Protein AF-A0A5S9MD31-F1 (afdb_monomer)

Structure (mmCIF, N/CA/C/O backbone):
data_AF-A0A5S9MD31-F1
#
_entry.id   AF-A0A5S9MD31-F1
#
loop_
_atom_site.group_PDB
_atom_site.id
_atom_site.type_symbol
_atom_site.label_atom_id
_atom_site.label_alt_id
_atom_site.label_comp_id
_atom_site.label_asym_id
_atom_site.label_entity_id
_atom_site.label_seq_id
_atom_site.pdbx_PDB_ins_code
_atom_site.Cartn_x
_atom_site.Cartn_y
_atom_site.Cartn_z
_atom_site.occupancy
_atom_site.B_iso_or_equiv
_atom_site.auth_seq_id
_atom_site.auth_comp_id
_atom_site.auth_asym_id
_atom_site.auth_atom_id
_atom_site.pdbx_PDB_model_num
ATOM 1 N N . MET A 1 1 ? -32.834 -3.633 46.166 1.00 60.94 1 MET A N 1
ATOM 2 C CA . MET A 1 1 ? -33.573 -3.579 44.878 1.00 60.94 1 MET A CA 1
ATOM 3 C C . MET A 1 1 ? -33.215 -2.381 43.977 1.00 60.94 1 MET A C 1
ATOM 5 O O . MET A 1 1 ? -32.426 -2.585 43.066 1.00 60.94 1 MET A O 1
ATOM 9 N N . LYS A 1 2 ? -33.692 -1.130 44.177 1.00 66.94 2 LYS A N 1
ATOM 10 C CA . LYS A 1 2 ? -33.381 -0.000 43.244 1.00 66.94 2 LYS A CA 1
ATOM 11 C C . LYS A 1 2 ? -31.889 0.398 43.174 1.00 66.94 2 LYS A C 1
ATOM 13 O O . LYS A 1 2 ? -31.410 0.768 42.106 1.00 66.94 2 LYS A O 1
ATOM 18 N N . LYS A 1 3 ? -31.150 0.328 44.291 1.00 71.19 3 LYS A N 1
ATOM 19 C CA . LYS A 1 3 ? -29.704 0.640 44.341 1.00 71.19 3 LYS A CA 1
ATOM 20 C C . LYS A 1 3 ? -28.841 -0.433 43.668 1.00 71.19 3 LYS A C 1
ATOM 22 O O . LYS A 1 3 ? -27.978 -0.078 42.879 1.00 71.19 3 LYS A O 1
ATOM 27 N N . GLU A 1 4 ? -29.104 -1.715 43.921 1.00 76.00 4 GLU A N 1
ATOM 28 C CA . GLU A 1 4 ? -28.372 -2.829 43.286 1.00 76.00 4 GLU A CA 1
ATOM 29 C C . GLU A 1 4 ? -28.556 -2.847 41.774 1.00 76.00 4 GLU A C 1
ATOM 31 O O . GLU A 1 4 ? -27.586 -3.006 41.046 1.00 76.00 4 GLU A O 1
ATOM 36 N N . ASN A 1 5 ? -29.774 -2.591 41.288 1.00 84.12 5 ASN A N 1
ATOM 37 C CA . ASN A 1 5 ? -30.032 -2.522 39.852 1.00 84.12 5 ASN A CA 1
ATOM 38 C C . ASN A 1 5 ? -29.265 -1.358 39.188 1.00 84.12 5 ASN A C 1
ATOM 40 O O . ASN A 1 5 ? -28.713 -1.512 38.102 1.00 84.12 5 ASN A O 1
ATOM 44 N N . LYS A 1 6 ? -29.139 -0.215 39.883 1.00 85.31 6 LYS A N 1
ATOM 45 C CA . LYS A 1 6 ? -28.310 0.913 39.431 1.00 85.31 6 LYS A CA 1
ATOM 46 C C . LYS A 1 6 ? -26.819 0.556 39.405 1.00 85.31 6 LYS A C 1
ATOM 48 O O . LYS A 1 6 ? -26.144 0.928 38.453 1.00 85.31 6 LYS A O 1
ATOM 53 N N . ILE A 1 7 ? -26.319 -0.156 40.417 1.00 88.56 7 ILE A N 1
ATOM 54 C CA . ILE A 1 7 ? -24.914 -0.593 40.491 1.00 88.56 7 ILE A CA 1
ATOM 55 C C . ILE A 1 7 ? -24.600 -1.588 39.367 1.00 88.56 7 ILE A C 1
ATOM 57 O O . ILE A 1 7 ? -23.628 -1.387 38.646 1.00 88.56 7 ILE A O 1
ATOM 61 N N . LEU A 1 8 ? -25.459 -2.591 39.157 1.00 90.06 8 LEU A N 1
ATOM 62 C CA . LEU A 1 8 ? -25.318 -3.574 38.077 1.00 90.06 8 LEU A CA 1
ATOM 63 C C . LEU A 1 8 ? -25.321 -2.914 36.695 1.00 90.06 8 LEU A C 1
ATOM 65 O O . LEU A 1 8 ? -24.505 -3.262 35.847 1.00 90.06 8 LEU A O 1
ATOM 69 N N . ARG A 1 9 ? -26.195 -1.923 36.473 1.00 91.44 9 ARG A N 1
ATOM 70 C CA . ARG A 1 9 ? -26.230 -1.187 35.203 1.00 91.44 9 ARG A CA 1
ATOM 71 C C . ARG A 1 9 ? -24.956 -0.378 34.973 1.00 91.44 9 ARG A C 1
ATOM 73 O O . ARG A 1 9 ? -24.376 -0.471 33.903 1.00 91.44 9 ARG A O 1
ATOM 80 N N . VAL A 1 10 ? -24.488 0.359 35.982 1.00 92.69 10 VAL A N 1
ATOM 81 C CA . VAL A 1 10 ? -23.233 1.129 35.888 1.00 92.69 10 VAL A CA 1
ATOM 82 C C . VAL A 1 10 ? -22.038 0.207 35.633 1.00 92.69 10 VAL A C 1
ATOM 84 O O . VAL A 1 10 ? -21.156 0.551 34.851 1.00 92.69 10 VAL A O 1
ATOM 87 N N . GLN A 1 11 ? -22.017 -0.976 36.249 1.00 94.00 11 GLN A N 1
ATOM 88 C CA . GLN A 1 11 ? -20.982 -1.976 36.001 1.00 94.00 11 GLN A CA 1
ATOM 89 C C . GLN A 1 11 ? -21.030 -2.497 34.557 1.00 94.00 11 GLN A C 1
ATOM 91 O O . GLN A 1 11 ? -19.991 -2.546 33.900 1.00 94.00 11 GLN A O 1
ATOM 96 N N . ALA A 1 12 ? -22.219 -2.814 34.040 1.00 94.19 12 ALA A N 1
ATOM 97 C CA . ALA A 1 12 ? -22.396 -3.241 32.653 1.00 94.19 12 ALA A CA 1
ATOM 98 C C . ALA A 1 12 ? -21.997 -2.142 31.648 1.00 94.19 12 ALA A C 1
ATOM 100 O O . ALA A 1 12 ? -21.301 -2.420 30.671 1.00 94.19 12 ALA A O 1
ATOM 101 N N . ASP A 1 13 ? -22.371 -0.886 31.909 1.00 94.88 13 ASP A N 1
ATOM 102 C CA . ASP A 1 13 ? -21.975 0.268 31.093 1.00 94.88 13 ASP A CA 1
ATOM 103 C C . ASP A 1 13 ? -20.446 0.433 31.083 1.00 94.88 13 ASP A C 1
ATOM 105 O O . ASP A 1 13 ? -19.843 0.647 30.029 1.00 94.88 13 ASP A O 1
ATOM 109 N N . PHE A 1 14 ? -19.798 0.256 32.238 1.00 95.56 14 PHE A N 1
ATOM 110 C CA . PHE A 1 14 ? -18.343 0.315 32.356 1.00 95.56 14 PHE A CA 1
ATOM 111 C C . PHE A 1 14 ? -17.638 -0.838 31.626 1.00 95.56 14 PHE A C 1
ATOM 113 O O . PHE A 1 14 ? -16.602 -0.635 30.992 1.00 95.56 14 PHE A O 1
ATOM 120 N N . GLU A 1 15 ? -18.185 -2.053 31.673 1.00 96.25 15 GLU A N 1
ATOM 121 C CA . GLU A 1 15 ? -17.664 -3.194 30.912 1.00 96.25 15 GLU A CA 1
ATOM 122 C C . GLU A 1 15 ? -17.807 -2.995 29.399 1.00 96.25 15 GLU A C 1
ATOM 124 O O . GLU A 1 15 ? -16.859 -3.259 28.655 1.00 96.25 15 GLU A O 1
ATOM 129 N N . ASN A 1 16 ? -18.946 -2.466 28.943 1.00 96.88 16 ASN A N 1
ATOM 130 C CA . ASN A 1 16 ? -19.152 -2.099 27.542 1.00 96.88 16 ASN A CA 1
ATOM 131 C C . ASN A 1 16 ? -18.175 -1.004 27.094 1.00 96.88 16 ASN A C 1
ATOM 133 O O . ASN A 1 16 ? -17.570 -1.127 26.028 1.00 96.88 16 ASN A O 1
ATOM 137 N N . TYR A 1 17 ? -17.967 0.025 27.919 1.00 96.44 17 TYR A N 1
ATOM 138 C CA . TYR A 1 17 ? -16.990 1.079 27.651 1.00 96.44 17 TYR A CA 1
ATOM 139 C C . TYR A 1 17 ? -15.566 0.524 27.537 1.00 96.44 17 TYR A C 1
ATOM 141 O O . TYR A 1 17 ? -14.886 0.804 26.554 1.00 96.44 17 TYR A O 1
ATOM 149 N N . LYS A 1 18 ? -15.127 -0.320 28.482 1.00 96.50 18 LYS A N 1
ATOM 150 C CA . LYS A 1 18 ? -13.798 -0.956 28.427 1.00 96.50 18 LYS A CA 1
ATOM 151 C C . LYS A 1 18 ? -13.605 -1.781 27.157 1.00 96.50 18 LYS A C 1
ATOM 153 O O . LYS A 1 18 ? -12.543 -1.709 26.544 1.00 96.50 18 LYS A O 1
ATOM 158 N N . ARG A 1 19 ? -14.623 -2.551 26.753 1.00 96.25 19 ARG A N 1
ATOM 159 C CA . ARG A 1 19 ? -14.585 -3.336 25.511 1.00 96.25 19 ARG A CA 1
ATOM 160 C C . ARG A 1 19 ? -14.416 -2.424 24.299 1.00 96.25 19 ARG A C 1
ATOM 162 O O . ARG A 1 19 ? -13.532 -2.662 23.487 1.00 96.25 19 ARG A O 1
ATOM 169 N N . ARG A 1 20 ? -15.215 -1.357 24.223 1.00 95.88 20 ARG A N 1
ATOM 170 C CA . ARG A 1 20 ? -15.156 -0.377 23.135 1.00 95.88 20 ARG A CA 1
ATOM 171 C C . ARG A 1 20 ? -13.801 0.326 23.067 1.00 95.88 20 ARG A C 1
ATOM 173 O O . ARG A 1 20 ? -13.201 0.358 22.001 1.00 95.88 20 ARG A O 1
ATOM 180 N N . ALA A 1 21 ? -13.303 0.824 24.196 1.00 96.00 21 ALA A N 1
ATOM 181 C CA . ALA A 1 21 ? -12.012 1.501 24.269 1.00 96.00 21 ALA A CA 1
ATOM 182 C C . ALA A 1 21 ? -10.867 0.587 23.807 1.00 96.00 21 ALA A C 1
ATOM 184 O O . ALA A 1 21 ? -9.978 1.021 23.081 1.00 96.00 21 ALA A O 1
ATOM 185 N N . ARG A 1 22 ? -10.913 -0.702 24.170 1.00 95.44 22 ARG A N 1
ATOM 186 C CA . ARG A 1 22 ? -9.941 -1.690 23.692 1.00 95.44 22 ARG A CA 1
ATOM 187 C C . ARG A 1 22 ? -10.004 -1.863 22.172 1.00 95.44 22 ARG A C 1
ATOM 189 O O . ARG A 1 22 ? -8.966 -1.802 21.525 1.00 95.44 22 ARG A O 1
ATOM 196 N N . THR A 1 23 ? -11.201 -2.019 21.607 1.00 94.81 23 THR A N 1
ATOM 197 C CA . THR A 1 23 ? -11.381 -2.137 20.151 1.00 94.81 23 THR A CA 1
ATOM 198 C C . THR A 1 23 ? -10.923 -0.882 19.407 1.00 94.81 23 THR A C 1
ATOM 200 O O . THR A 1 23 ? -10.330 -0.991 18.337 1.00 94.81 23 THR A O 1
ATOM 203 N N . GLU A 1 24 ? -11.151 0.311 19.958 1.00 94.00 24 GLU A N 1
ATOM 204 C CA . GLU A 1 24 ? -10.679 1.571 19.368 1.00 94.00 24 GLU A CA 1
ATOM 205 C C . GLU A 1 24 ? -9.145 1.636 19.342 1.00 94.00 24 GLU A C 1
ATOM 207 O O . GLU A 1 24 ? -8.570 1.961 18.305 1.00 94.00 24 GLU A O 1
ATOM 212 N N . VAL A 1 25 ? -8.469 1.240 20.426 1.00 93.94 25 VAL A N 1
ATOM 213 C CA . VAL A 1 25 ? -6.997 1.153 20.461 1.00 93.94 25 VAL A CA 1
ATOM 214 C C . VAL A 1 25 ? -6.473 0.130 19.453 1.00 93.94 25 VAL A C 1
ATOM 216 O O . VAL A 1 25 ? -5.543 0.435 18.710 1.00 93.94 25 VAL A O 1
ATOM 219 N N . GLU A 1 26 ? -7.078 -1.058 19.386 1.00 91.62 26 GLU A N 1
ATOM 220 C CA . GLU A 1 26 ? -6.712 -2.101 18.416 1.00 91.62 26 GLU A CA 1
ATOM 221 C C . GLU A 1 26 ? -6.898 -1.610 16.969 1.00 91.62 26 GLU A C 1
ATOM 223 O O . GLU A 1 26 ? -6.042 -1.835 16.116 1.00 91.62 26 GLU A O 1
ATOM 228 N N . THR A 1 27 ? -7.974 -0.865 16.702 1.00 89.25 27 THR A N 1
ATOM 229 C CA . THR A 1 27 ? -8.254 -0.261 15.390 1.00 89.25 27 THR A CA 1
ATOM 230 C C . THR A 1 27 ? -7.206 0.789 15.029 1.00 89.25 27 THR A C 1
ATOM 232 O O . THR A 1 27 ? -6.647 0.748 13.936 1.00 89.25 27 THR A O 1
ATOM 235 N N . VAL A 1 28 ? -6.890 1.703 15.950 1.00 88.50 28 VAL A N 1
ATOM 236 C CA . VAL A 1 28 ? -5.857 2.725 15.726 1.00 88.50 28 VAL A CA 1
ATOM 237 C C . VAL A 1 28 ? -4.500 2.076 15.481 1.00 88.50 28 VAL A C 1
ATOM 239 O O . VAL A 1 28 ? -3.787 2.507 14.583 1.00 88.50 28 VAL A O 1
ATOM 242 N N . GLN A 1 29 ? -4.146 1.023 16.222 1.00 86.12 29 GLN A N 1
ATOM 243 C CA . GLN A 1 29 ? -2.896 0.297 15.992 1.00 86.12 29 GLN A CA 1
ATOM 244 C C . GLN A 1 29 ? -2.866 -0.373 14.619 1.00 86.12 29 GLN A C 1
ATOM 246 O O . GLN A 1 29 ? -1.857 -0.256 13.926 1.00 86.12 29 GLN A O 1
ATOM 251 N N . LYS A 1 30 ? -3.969 -1.014 14.212 1.00 84.81 30 LYS A N 1
ATOM 252 C CA . LYS A 1 30 ? -4.081 -1.686 12.914 1.00 84.81 30 LYS A CA 1
ATOM 253 C C . LYS A 1 30 ? -3.920 -0.720 11.735 1.00 84.81 30 LYS A C 1
ATOM 255 O O . LYS A 1 30 ? -3.301 -1.086 10.748 1.00 84.81 30 LYS A O 1
ATOM 260 N N . TYR A 1 31 ? -4.459 0.495 11.837 1.00 85.69 31 TYR A N 1
ATOM 261 C CA . TYR A 1 31 ? -4.474 1.463 10.731 1.00 85.69 31 TYR A CA 1
ATOM 262 C C . TYR A 1 31 ? -3.491 2.632 10.911 1.00 85.69 31 TYR A C 1
ATOM 264 O O . TYR A 1 31 ? -3.539 3.595 10.146 1.00 85.69 31 TYR A O 1
ATOM 272 N N . ARG A 1 32 ? -2.575 2.579 11.894 1.00 85.12 32 ARG A N 1
ATOM 273 C CA . ARG A 1 32 ? -1.659 3.699 12.201 1.00 85.12 32 ARG A CA 1
ATOM 274 C C . ARG A 1 32 ? -0.777 4.091 11.012 1.00 85.12 32 ARG A C 1
ATOM 276 O O . ARG A 1 32 ? -0.452 5.262 10.848 1.00 85.12 32 ARG A O 1
ATOM 283 N N . SER A 1 33 ? -0.350 3.100 10.231 1.00 84.88 33 SER A N 1
ATOM 284 C CA . SER A 1 33 ? 0.596 3.248 9.125 1.00 84.88 33 SER A CA 1
ATOM 285 C C . SER A 1 33 ? -0.110 3.570 7.813 1.00 84.88 33 SER A C 1
ATOM 287 O O . SER A 1 33 ? 0.542 4.040 6.889 1.00 84.88 33 SER A O 1
ATOM 289 N N . GLN A 1 34 ? -1.437 3.404 7.744 1.00 87.50 34 GLN A N 1
ATOM 290 C CA . GLN A 1 34 ? -2.210 3.507 6.508 1.00 87.50 34 GLN A CA 1
ATOM 291 C C . GLN A 1 34 ? -1.991 4.840 5.785 1.00 87.50 34 GLN A C 1
ATOM 293 O O . GLN A 1 34 ? -1.743 4.848 4.586 1.00 87.50 34 GLN A O 1
ATOM 298 N N . HIS A 1 35 ? -2.049 5.964 6.504 1.00 86.88 35 HIS A N 1
ATOM 299 C CA . HIS A 1 35 ? -1.870 7.282 5.889 1.00 86.88 35 HIS A CA 1
ATOM 300 C C . HIS A 1 35 ? -0.455 7.461 5.327 1.00 86.88 35 HIS A C 1
ATOM 302 O O . HIS A 1 35 ? -0.286 7.882 4.190 1.00 86.88 35 HIS A O 1
ATOM 308 N N . VAL A 1 36 ? 0.565 7.107 6.113 1.00 87.31 36 VAL A N 1
ATOM 309 C CA . VAL A 1 36 ? 1.972 7.263 5.713 1.00 87.31 36 VAL A CA 1
ATOM 310 C C . VAL A 1 36 ? 2.304 6.359 4.528 1.00 87.31 36 VAL A C 1
ATOM 312 O O . VAL A 1 36 ? 2.979 6.787 3.599 1.00 87.31 36 VAL A O 1
ATOM 315 N N . VAL A 1 37 ? 1.806 5.121 4.546 1.00 88.56 37 VAL A N 1
ATOM 316 C CA . VAL A 1 37 ? 1.961 4.173 3.440 1.00 88.56 37 VAL A CA 1
ATOM 317 C C . VAL A 1 37 ? 1.273 4.707 2.189 1.00 88.56 37 VAL A C 1
ATOM 319 O O . VAL A 1 37 ? 1.903 4.740 1.138 1.00 88.56 37 VAL A O 1
ATOM 322 N N . SER A 1 38 ? 0.028 5.184 2.307 1.00 88.19 38 SER A N 1
ATOM 323 C CA . SER A 1 38 ? -0.733 5.741 1.184 1.00 88.19 38 SER A CA 1
ATOM 324 C C . SER A 1 38 ? -0.013 6.915 0.518 1.00 88.19 38 SER A C 1
ATOM 326 O O . SER A 1 38 ? -0.014 7.008 -0.707 1.00 88.19 38 SER A O 1
ATOM 328 N N . ASP A 1 39 ? 0.620 7.790 1.300 1.00 89.56 39 ASP A N 1
ATOM 329 C CA . ASP A 1 39 ? 1.394 8.921 0.775 1.00 89.56 39 ASP A CA 1
ATOM 330 C C . ASP A 1 39 ? 2.709 8.482 0.106 1.00 89.56 39 ASP A C 1
ATOM 332 O O . ASP A 1 39 ? 3.254 9.205 -0.730 1.00 89.56 39 ASP A O 1
ATOM 336 N N . LEU A 1 40 ? 3.229 7.302 0.463 1.00 89.25 40 LEU A N 1
ATOM 337 C CA . LEU A 1 40 ? 4.454 6.741 -0.103 1.00 89.25 40 LEU A CA 1
ATOM 338 C C . LEU A 1 40 ? 4.209 5.997 -1.426 1.00 89.25 40 LEU A C 1
ATOM 340 O O . LEU A 1 40 ? 5.134 5.898 -2.235 1.00 89.25 40 LEU A O 1
ATOM 344 N N . LEU A 1 41 ? 2.985 5.514 -1.680 1.00 87.69 41 LEU A N 1
ATOM 345 C CA . LEU A 1 41 ? 2.646 4.758 -2.896 1.00 87.69 41 LEU A CA 1
ATOM 346 C C . LEU A 1 41 ? 3.037 5.481 -4.195 1.00 87.69 41 LEU A C 1
ATOM 348 O O . LEU A 1 41 ? 3.741 4.875 -4.999 1.00 87.69 41 LEU A O 1
ATOM 352 N N . PRO A 1 42 ? 2.737 6.783 -4.390 1.00 89.56 42 PRO A N 1
ATOM 353 C CA . PRO A 1 42 ? 3.127 7.475 -5.618 1.00 89.56 42 PRO A CA 1
ATOM 354 C C . PRO A 1 42 ? 4.646 7.530 -5.824 1.00 89.56 42 PRO A C 1
ATOM 356 O O . PRO A 1 42 ? 5.128 7.580 -6.955 1.00 89.56 42 PRO A O 1
ATOM 359 N N . ALA A 1 43 ? 5.430 7.550 -4.741 1.00 90.44 43 ALA A N 1
ATOM 360 C CA . ALA A 1 43 ? 6.883 7.494 -4.842 1.00 90.44 43 ALA A CA 1
ATOM 361 C C . ALA A 1 43 ? 7.344 6.096 -5.277 1.00 90.44 43 ALA A C 1
ATOM 363 O O . ALA A 1 43 ? 8.201 5.997 -6.152 1.00 90.44 43 ALA A O 1
ATOM 364 N N . LEU A 1 44 ? 6.752 5.035 -4.721 1.00 90.38 44 L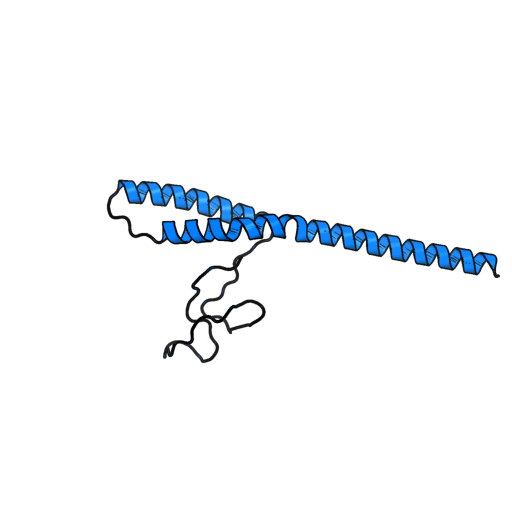EU A N 1
ATOM 365 C CA . LEU A 1 44 ? 7.026 3.650 -5.119 1.00 90.38 44 LEU A CA 1
ATOM 366 C C . LEU A 1 44 ? 6.662 3.392 -6.584 1.00 90.38 44 LEU A C 1
ATOM 368 O O . LEU A 1 44 ? 7.478 2.831 -7.308 1.00 90.38 44 LEU A O 1
ATOM 372 N N . ASP A 1 45 ? 5.522 3.902 -7.048 1.00 88.31 45 ASP A N 1
ATOM 373 C CA . ASP A 1 45 ? 5.113 3.814 -8.456 1.00 88.31 45 ASP A CA 1
ATOM 374 C C . ASP A 1 45 ? 6.139 4.476 -9.387 1.00 88.31 45 ASP A C 1
ATOM 376 O O . ASP A 1 45 ? 6.465 3.970 -10.463 1.00 88.31 45 ASP A O 1
ATOM 380 N N . ASN A 1 46 ? 6.696 5.618 -8.972 1.00 89.50 46 ASN A N 1
ATOM 381 C CA . ASN A 1 46 ? 7.756 6.285 -9.725 1.00 89.50 46 ASN A CA 1
ATOM 382 C C . ASN A 1 46 ? 9.075 5.502 -9.697 1.00 89.50 46 ASN A C 1
ATOM 384 O O . ASN A 1 46 ? 9.791 5.501 -10.699 1.00 89.50 46 ASN A O 1
ATOM 388 N N . PHE A 1 47 ? 9.393 4.823 -8.589 1.00 90.88 47 PHE A N 1
ATOM 389 C CA . PHE A 1 47 ? 10.525 3.895 -8.533 1.00 90.88 47 PHE A CA 1
ATOM 390 C C . PHE A 1 47 ? 10.346 2.754 -9.535 1.00 90.88 47 PHE A C 1
ATOM 392 O O . PHE A 1 47 ? 11.272 2.477 -10.291 1.00 90.88 47 PHE A O 1
ATOM 399 N N . GLU A 1 48 ? 9.167 2.136 -9.594 1.00 88.88 48 GLU A N 1
ATOM 400 C CA . GLU A 1 48 ? 8.872 1.073 -10.562 1.00 88.88 48 GLU A CA 1
ATOM 401 C C . GLU A 1 48 ? 8.972 1.573 -12.003 1.00 88.88 48 GLU A C 1
ATOM 403 O O . GLU A 1 48 ? 9.632 0.946 -12.831 1.00 88.88 48 GLU A O 1
ATOM 408 N N . ARG A 1 49 ? 8.407 2.753 -12.289 1.00 89.12 49 ARG A N 1
ATOM 409 C CA . ARG A 1 49 ? 8.521 3.400 -13.602 1.00 89.12 49 ARG A CA 1
ATOM 410 C C . ARG A 1 49 ? 9.976 3.635 -14.000 1.00 89.12 49 ARG A C 1
ATOM 412 O O . ARG A 1 49 ? 10.330 3.416 -15.153 1.00 89.12 49 ARG A O 1
ATOM 419 N N . ALA A 1 50 ? 10.811 4.093 -13.068 1.00 89.81 50 ALA A N 1
ATOM 420 C CA . ALA A 1 50 ? 12.229 4.314 -13.325 1.00 89.81 50 ALA A CA 1
ATOM 421 C C . ALA A 1 50 ? 12.990 2.996 -13.537 1.00 89.81 50 ALA A C 1
ATOM 423 O O . ALA A 1 50 ? 13.865 2.932 -14.395 1.00 89.81 50 ALA A O 1
ATOM 424 N N . LEU A 1 51 ? 12.640 1.944 -12.792 1.00 90.81 51 LEU A N 1
ATOM 425 C CA . LEU A 1 51 ? 13.226 0.607 -12.932 1.00 90.81 51 LEU A CA 1
ATOM 426 C C . LEU A 1 51 ? 12.833 -0.091 -14.241 1.00 90.81 51 LEU A C 1
ATOM 428 O O . LEU A 1 51 ? 13.583 -0.941 -14.710 1.00 90.81 51 LEU A O 1
ATOM 432 N N . GLY A 1 52 ? 11.699 0.277 -14.841 1.00 88.00 52 GLY A N 1
ATOM 433 C CA . GLY A 1 52 ? 11.258 -0.221 -16.147 1.00 88.00 52 GLY A CA 1
ATOM 434 C C . GLY A 1 52 ? 11.957 0.414 -17.356 1.00 88.00 52 GLY A C 1
ATOM 435 O O . GLY A 1 52 ? 11.590 0.107 -18.487 1.00 88.00 52 GLY A O 1
ATOM 436 N N . ILE A 1 53 ? 12.921 1.320 -17.152 1.00 90.31 53 ILE A N 1
ATOM 437 C CA . ILE A 1 53 ? 13.685 1.936 -18.243 1.00 90.31 53 ILE A CA 1
ATOM 438 C C . ILE A 1 53 ? 14.758 0.960 -18.736 1.00 90.31 53 ILE A C 1
ATOM 440 O O . ILE A 1 53 ? 15.572 0.477 -17.949 1.00 90.31 53 ILE A O 1
ATOM 444 N N . ASP A 1 54 ? 14.818 0.746 -20.050 1.00 90.38 54 ASP A N 1
ATOM 445 C CA . ASP A 1 54 ? 15.908 -0.006 -20.669 1.00 90.38 54 ASP A CA 1
ATOM 446 C C . ASP A 1 54 ? 17.226 0.789 -20.594 1.00 90.38 54 ASP A C 1
ATOM 448 O O . ASP A 1 54 ? 17.297 1.916 -21.102 1.00 90.38 54 ASP A O 1
ATOM 452 N N . PRO A 1 55 ? 18.289 0.242 -19.975 1.00 90.06 55 PRO A N 1
ATOM 453 C CA . PRO A 1 55 ? 19.560 0.940 -19.867 1.00 90.06 55 PRO A CA 1
ATOM 454 C C . PRO A 1 55 ? 20.238 1.057 -21.235 1.00 90.06 55 PRO A C 1
ATOM 456 O O . PRO A 1 55 ? 20.449 0.075 -21.943 1.00 90.06 55 PRO A O 1
ATOM 459 N N . ASP A 1 56 ? 20.652 2.273 -21.572 1.00 91.38 56 ASP A N 1
ATOM 460 C CA . ASP A 1 56 ? 21.348 2.627 -22.812 1.00 91.38 56 ASP A CA 1
ATOM 461 C C . ASP A 1 56 ? 22.879 2.482 -22.713 1.00 91.38 56 ASP A C 1
ATOM 463 O O . ASP A 1 56 ? 23.587 2.490 -23.722 1.00 91.38 56 ASP A O 1
ATOM 467 N N . ASN A 1 57 ? 23.403 2.353 -21.492 1.00 94.75 57 ASN A N 1
ATOM 468 C CA . ASN A 1 57 ? 24.820 2.174 -21.201 1.00 94.75 57 ASN A CA 1
ATOM 469 C C . ASN A 1 57 ? 25.040 1.474 -19.838 1.00 94.75 57 ASN A C 1
ATOM 471 O O . ASN A 1 57 ? 24.132 1.353 -19.013 1.00 94.75 57 ASN A O 1
ATOM 475 N N . GLU A 1 58 ? 26.274 1.027 -19.580 1.00 93.25 58 GLU A N 1
ATOM 476 C CA . GLU A 1 58 ? 26.640 0.311 -18.342 1.00 93.25 58 GLU A CA 1
ATOM 477 C C . GLU A 1 58 ? 26.514 1.168 -17.066 1.00 93.25 58 GLU A C 1
ATOM 479 O O . GLU A 1 58 ? 26.261 0.637 -15.986 1.00 93.25 58 GLU A O 1
ATOM 484 N N . GLN A 1 59 ? 26.648 2.495 -17.162 1.00 93.69 59 GLN A N 1
ATOM 485 C CA . GLN A 1 59 ? 26.496 3.389 -16.006 1.00 93.69 59 GLN A CA 1
ATOM 486 C C . GLN A 1 59 ? 25.025 3.469 -15.582 1.00 93.69 59 GLN A C 1
ATOM 488 O O . GLN A 1 59 ? 24.722 3.335 -14.396 1.00 93.69 59 GLN A O 1
ATOM 493 N N . THR A 1 60 ? 24.112 3.604 -16.550 1.00 92.50 60 THR A N 1
ATOM 494 C CA . THR A 1 60 ? 22.661 3.546 -16.338 1.00 92.50 60 THR A CA 1
ATOM 495 C C . THR A 1 60 ? 22.267 2.203 -15.724 1.00 92.50 60 THR A C 1
ATOM 497 O O . THR A 1 60 ? 21.534 2.168 -14.740 1.00 92.50 60 THR A O 1
ATOM 500 N N . LYS A 1 61 ? 22.820 1.093 -16.229 1.00 93.69 61 LYS A N 1
ATOM 501 C CA . LYS A 1 61 ? 22.571 -0.245 -15.675 1.00 93.69 61 LYS A CA 1
ATOM 502 C C . LYS A 1 61 ? 22.991 -0.358 -14.206 1.00 93.69 61 LYS A C 1
ATOM 504 O O . LYS A 1 61 ? 22.195 -0.793 -13.378 1.00 93.69 61 LYS A O 1
ATOM 509 N N . SER A 1 62 ? 24.203 0.083 -13.865 1.00 94.19 62 SER A N 1
ATOM 510 C CA . SER A 1 62 ? 24.693 0.056 -12.480 1.00 94.19 62 SER A CA 1
ATOM 511 C C . SER A 1 62 ? 23.835 0.915 -11.538 1.00 94.19 62 SER A C 1
ATOM 513 O O . SER A 1 62 ? 23.567 0.524 -10.400 1.00 94.19 62 SER A O 1
ATOM 515 N N . LEU A 1 63 ? 23.345 2.063 -12.019 1.00 93.56 63 LEU A N 1
ATOM 516 C CA . LEU A 1 63 ? 22.421 2.911 -11.268 1.00 93.56 63 LEU A CA 1
ATOM 517 C C . LEU A 1 63 ? 21.082 2.203 -11.006 1.00 93.56 63 LEU A C 1
ATOM 519 O O . LEU A 1 63 ? 20.615 2.194 -9.864 1.00 93.56 63 LEU A O 1
ATOM 523 N N . LEU A 1 64 ? 20.488 1.587 -12.034 1.00 94.19 64 LEU A N 1
ATOM 524 C CA . LEU A 1 64 ? 19.230 0.844 -11.913 1.00 94.19 64 LEU A CA 1
ATOM 525 C C . LEU A 1 64 ? 19.359 -0.340 -10.945 1.00 94.19 64 LEU A C 1
ATOM 527 O O . LEU A 1 64 ? 18.461 -0.566 -10.138 1.00 94.19 64 LEU A O 1
ATOM 531 N N . GLU A 1 65 ? 20.493 -1.047 -10.942 1.00 93.19 65 GLU A N 1
ATOM 532 C CA . GLU A 1 65 ? 20.770 -2.112 -9.967 1.00 93.19 65 GLU A CA 1
ATOM 533 C C . GLU A 1 65 ? 20.769 -1.587 -8.521 1.00 93.19 65 GLU A C 1
ATOM 535 O O . GLU A 1 65 ? 20.151 -2.191 -7.636 1.00 93.19 65 GLU A O 1
ATOM 540 N N . GLY A 1 66 ? 21.401 -0.435 -8.274 1.00 94.00 66 GLY A N 1
ATOM 541 C CA . GLY A 1 66 ? 21.380 0.222 -6.964 1.00 94.00 66 GLY A CA 1
ATOM 542 C C . GLY A 1 66 ? 19.970 0.653 -6.548 1.00 94.00 66 GLY A C 1
ATOM 543 O O . GLY A 1 66 ? 19.542 0.396 -5.420 1.00 94.00 66 GLY A O 1
ATOM 544 N N . MET A 1 67 ? 19.207 1.241 -7.471 1.00 94.19 67 MET A N 1
ATOM 545 C CA . MET A 1 67 ? 17.804 1.601 -7.237 1.00 94.19 67 MET A CA 1
ATOM 546 C C . MET A 1 67 ? 16.943 0.370 -6.931 1.00 94.19 67 MET A C 1
ATOM 548 O O . MET A 1 67 ? 16.127 0.408 -6.011 1.00 94.19 67 MET A O 1
ATOM 552 N N . GLN A 1 68 ? 17.169 -0.745 -7.629 1.00 94.00 68 GLN A N 1
ATOM 553 C CA . GLN A 1 68 ? 16.460 -2.005 -7.412 1.00 94.00 68 GLN A CA 1
ATOM 554 C C . GLN A 1 68 ? 16.704 -2.555 -6.000 1.00 94.00 68 GLN A C 1
ATOM 556 O O . GLN A 1 68 ? 15.802 -3.145 -5.399 1.00 94.00 68 GLN A O 1
ATOM 561 N N . MET A 1 69 ? 17.908 -2.371 -5.446 1.00 94.50 69 MET A N 1
ATOM 562 C CA . MET A 1 69 ? 18.208 -2.742 -4.059 1.00 94.50 69 MET A CA 1
ATOM 563 C C . MET A 1 69 ? 17.398 -1.913 -3.059 1.00 94.50 69 MET A C 1
ATOM 565 O O . MET A 1 69 ? 16.799 -2.493 -2.156 1.00 94.50 69 MET A O 1
ATOM 569 N N . VAL A 1 70 ? 17.341 -0.590 -3.243 1.00 94.06 70 VAL A N 1
ATOM 570 C CA . VAL A 1 70 ? 16.564 0.312 -2.374 1.00 94.06 70 VAL A CA 1
ATOM 571 C C . VAL A 1 70 ? 15.071 0.003 -2.466 1.00 94.06 70 VAL A C 1
ATOM 573 O O . VAL A 1 70 ? 14.409 -0.129 -1.440 1.00 94.06 70 VAL A O 1
ATOM 576 N N . TYR A 1 71 ? 14.549 -0.191 -3.679 1.00 92.25 71 TYR A N 1
ATOM 577 C CA . TYR A 1 71 ? 13.152 -0.563 -3.890 1.00 92.25 71 TYR A CA 1
ATOM 578 C C . TYR A 1 71 ? 12.793 -1.863 -3.155 1.00 92.25 71 TYR A C 1
ATOM 580 O O . TYR A 1 71 ? 11.797 -1.906 -2.439 1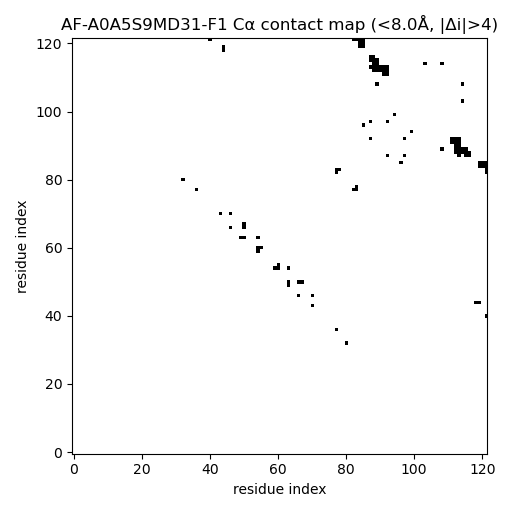.00 92.25 71 TYR A O 1
ATOM 588 N N . ARG A 1 72 ? 13.640 -2.903 -3.230 1.00 92.06 72 ARG A N 1
ATOM 589 C CA . ARG A 1 72 ? 13.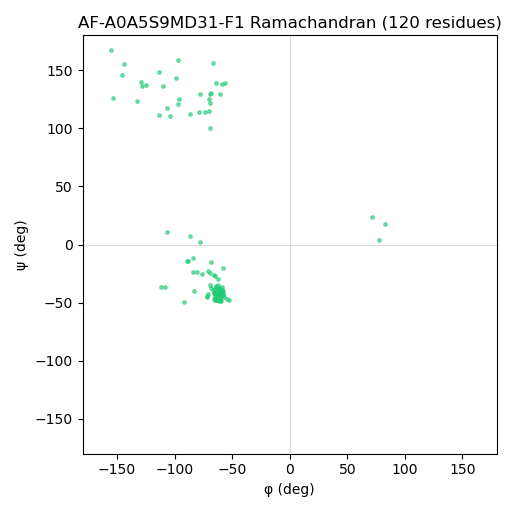415 -4.153 -2.479 1.00 92.06 72 ARG A CA 1
ATOM 590 C C . ARG A 1 72 ? 13.351 -3.931 -0.967 1.00 92.06 72 ARG A C 1
ATOM 592 O O . ARG A 1 72 ? 12.477 -4.498 -0.321 1.00 92.06 72 ARG A O 1
ATOM 599 N N . GLN A 1 73 ? 14.233 -3.097 -0.416 1.00 93.25 73 GLN A N 1
ATOM 600 C CA . GLN A 1 73 ? 14.216 -2.768 1.014 1.00 93.25 73 GLN A CA 1
ATOM 601 C C . GLN A 1 73 ? 12.942 -2.017 1.419 1.00 93.25 73 GLN A C 1
ATOM 603 O O . GLN A 1 73 ? 12.389 -2.282 2.485 1.00 93.25 73 GLN A O 1
ATOM 608 N N . LEU A 1 74 ? 12.452 -1.108 0.570 1.00 90.31 74 LEU A N 1
ATOM 609 C CA . LEU A 1 74 ? 11.191 -0.403 0.809 1.00 90.31 74 LEU A CA 1
ATOM 610 C C . LEU A 1 74 ? 9.998 -1.364 0.801 1.00 90.31 74 LEU A C 1
ATOM 612 O O . LEU A 1 74 ? 9.175 -1.316 1.712 1.00 90.31 74 LEU A O 1
ATOM 616 N N . VAL A 1 75 ? 9.929 -2.267 -0.180 1.00 89.62 75 VAL A N 1
ATOM 617 C CA . VAL A 1 75 ? 8.869 -3.285 -0.259 1.00 89.62 75 VAL A CA 1
ATOM 618 C C . VAL A 1 75 ? 8.898 -4.210 0.962 1.00 89.62 75 VAL A C 1
ATOM 620 O O . VAL A 1 75 ? 7.855 -4.516 1.534 1.00 89.62 75 VAL A O 1
ATOM 623 N N . GLU A 1 76 ? 10.083 -4.620 1.417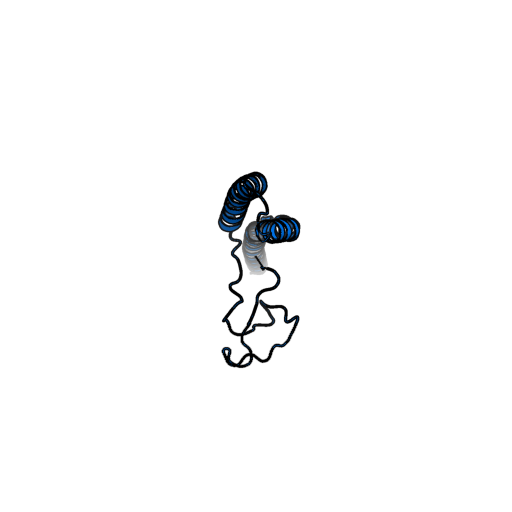 1.00 91.25 76 GLU A N 1
ATOM 624 C CA . GLU A 1 76 ? 10.228 -5.431 2.630 1.00 91.25 76 GLU A CA 1
ATOM 625 C C . GLU A 1 76 ? 9.770 -4.676 3.891 1.00 91.25 76 GLU A C 1
ATOM 627 O O . GLU A 1 76 ? 9.088 -5.246 4.744 1.00 91.25 76 GLU A O 1
ATOM 632 N N . ALA A 1 77 ? 10.073 -3.379 3.995 1.00 89.75 77 ALA A N 1
ATOM 633 C CA . ALA A 1 77 ? 9.607 -2.542 5.099 1.00 89.75 77 ALA A CA 1
ATOM 634 C C . ALA A 1 77 ? 8.074 -2.410 5.127 1.00 89.75 77 ALA A C 1
ATOM 636 O O . ALA A 1 77 ? 7.474 -2.506 6.197 1.00 89.75 77 ALA A O 1
ATOM 637 N N . LEU A 1 78 ? 7.437 -2.246 3.964 1.00 88.19 78 LEU A N 1
ATOM 638 C CA . LEU A 1 78 ? 5.977 -2.214 3.840 1.00 88.19 78 LEU A CA 1
ATOM 639 C C . LEU A 1 78 ? 5.343 -3.546 4.246 1.00 88.19 78 LEU A C 1
ATOM 641 O O . LEU A 1 78 ? 4.393 -3.563 5.030 1.00 88.19 78 LEU A O 1
ATOM 645 N N . LYS A 1 79 ? 5.932 -4.663 3.809 1.00 87.44 79 LYS A N 1
ATOM 646 C CA . LYS A 1 79 ? 5.483 -6.003 4.195 1.00 87.44 79 LYS A CA 1
ATOM 647 C C . LYS A 1 79 ? 5.524 -6.218 5.709 1.00 87.44 79 LYS A C 1
ATOM 649 O O . LYS A 1 79 ? 4.603 -6.805 6.272 1.00 87.44 79 LYS A O 1
ATOM 654 N N . ASN A 1 80 ? 6.547 -5.698 6.386 1.00 87.75 80 ASN A N 1
ATOM 655 C CA . ASN A 1 80 ? 6.651 -5.767 7.848 1.00 87.75 80 ASN A CA 1
ATOM 656 C C . ASN A 1 80 ? 5.563 -4.957 8.577 1.00 87.75 80 ASN A C 1
ATOM 658 O O . ASN A 1 80 ? 5.194 -5.311 9.696 1.00 87.75 80 ASN A O 1
ATOM 662 N N . GLU A 1 81 ? 5.022 -3.906 7.954 1.00 84.00 81 GLU A N 1
ATOM 663 C CA . GLU A 1 81 ? 3.855 -3.160 8.453 1.00 84.00 81 GLU A CA 1
ATOM 664 C C . GLU A 1 81 ? 2.514 -3.779 7.990 1.00 84.00 81 GLU A C 1
ATOM 666 O O . GLU A 1 81 ? 1.455 -3.211 8.253 1.00 84.00 81 GLU A O 1
ATOM 671 N N . GLY A 1 82 ? 2.541 -4.958 7.351 1.00 82.38 82 GLY A N 1
ATOM 672 C CA . GLY A 1 82 ? 1.356 -5.715 6.929 1.00 82.38 82 GLY A CA 1
ATOM 673 C C . GLY A 1 82 ? 0.751 -5.271 5.596 1.00 82.38 82 GLY A C 1
ATOM 674 O O . GLY A 1 82 ? -0.411 -5.573 5.334 1.00 82.38 82 GLY A O 1
ATOM 675 N N . VAL A 1 83 ? 1.516 -4.540 4.786 1.00 84.38 83 VAL A N 1
ATOM 676 C CA . VAL A 1 83 ? 1.109 -4.044 3.468 1.00 84.38 83 VAL A CA 1
ATOM 677 C C . VAL A 1 83 ? 1.630 -5.006 2.405 1.00 84.38 83 VAL A C 1
ATOM 679 O O . VAL A 1 83 ? 2.838 -5.236 2.317 1.00 84.38 83 VAL A O 1
ATOM 682 N N . GLU A 1 84 ? 0.734 -5.575 1.604 1.00 81.25 84 GLU A N 1
ATOM 683 C CA . GLU A 1 84 ? 1.075 -6.559 0.576 1.00 81.25 84 GLU A CA 1
ATOM 684 C C . GLU A 1 84 ? 0.473 -6.154 -0.772 1.00 81.25 84 GLU A C 1
ATOM 686 O O . GLU A 1 84 ? -0.673 -5.712 -0.815 1.00 81.25 84 GLU A O 1
ATOM 691 N N . PRO A 1 85 ? 1.215 -6.325 -1.880 1.00 79.38 85 PRO A N 1
ATOM 692 C CA . PRO A 1 85 ? 0.696 -6.015 -3.202 1.00 79.38 85 PRO A CA 1
ATOM 693 C C . PRO A 1 85 ? -0.486 -6.918 -3.551 1.00 79.38 85 PRO A C 1
ATOM 695 O O . PRO A 1 85 ? -0.465 -8.126 -3.305 1.00 79.38 85 PRO A O 1
ATOM 698 N N . ILE A 1 86 ? -1.504 -6.326 -4.165 1.00 79.88 86 ILE A N 1
ATOM 699 C CA . ILE A 1 86 ? -2.660 -7.040 -4.692 1.00 79.88 86 ILE A CA 1
ATOM 700 C C . ILE A 1 86 ? -2.251 -7.676 -6.022 1.00 79.88 86 ILE A C 1
ATOM 702 O O . ILE A 1 86 ? -1.983 -6.979 -6.995 1.00 79.88 86 ILE A O 1
ATOM 706 N N . GLU A 1 87 ? -2.215 -9.007 -6.085 1.00 76.75 87 GLU A N 1
ATOM 707 C CA . GLU A 1 87 ? -2.006 -9.719 -7.350 1.00 76.75 87 GLU A CA 1
ATOM 708 C C . GLU A 1 87 ? -3.235 -9.549 -8.253 1.00 76.75 87 GLU A C 1
ATOM 710 O O . GLU A 1 87 ? -4.242 -10.231 -8.062 1.00 76.75 87 GLU A O 1
ATOM 715 N N . ALA A 1 88 ? -3.157 -8.642 -9.230 1.00 78.50 88 ALA A N 1
ATOM 716 C CA . ALA A 1 88 ? -4.282 -8.345 -10.112 1.00 78.50 88 ALA A CA 1
ATOM 717 C C . ALA A 1 88 ? -4.272 -9.197 -11.395 1.00 78.50 88 ALA A C 1
ATOM 719 O O . ALA A 1 88 ? -5.282 -9.811 -11.731 1.00 78.50 88 ALA A O 1
ATOM 720 N N . VAL A 1 89 ? -3.139 -9.273 -12.105 1.00 82.12 89 VAL A N 1
ATOM 721 C CA . VAL A 1 89 ? -3.049 -9.922 -13.430 1.00 82.12 89 VAL A CA 1
ATOM 722 C C . VAL A 1 89 ? -3.420 -11.408 -13.373 1.00 82.12 89 VAL A C 1
ATOM 724 O O . VAL A 1 89 ? -2.894 -12.171 -12.562 1.00 82.12 89 VAL A O 1
ATOM 727 N N . GLY A 1 90 ? -4.320 -11.833 -14.261 1.00 80.75 90 GLY A N 1
ATOM 728 C CA . GLY A 1 90 ? -4.795 -13.214 -14.364 1.00 80.75 90 GLY A CA 1
ATOM 729 C C . GLY A 1 90 ? -5.820 -13.626 -13.301 1.00 80.75 90 GLY A C 1
ATOM 730 O O . GLY A 1 90 ? -6.209 -14.794 -13.265 1.00 80.75 90 GLY A O 1
ATOM 731 N N . LYS A 1 91 ? -6.269 -12.709 -12.433 1.00 83.94 91 LYS A N 1
ATOM 732 C CA . LYS A 1 91 ? -7.372 -12.942 -11.488 1.00 83.94 91 LYS A CA 1
ATOM 733 C C . LYS A 1 91 ? -8.695 -12.411 -12.036 1.00 83.94 91 LYS A C 1
ATOM 735 O O . LYS A 1 91 ? -8.722 -11.527 -12.895 1.00 83.94 91 LYS A O 1
ATOM 740 N N . GLU A 1 92 ? -9.799 -12.929 -11.500 1.00 88.12 92 GLU A N 1
ATOM 741 C CA . GLU A 1 92 ? -11.121 -12.341 -11.725 1.00 88.12 92 GLU A CA 1
ATOM 742 C C . GLU A 1 92 ? -11.155 -10.889 -11.243 1.00 88.12 92 GLU A C 1
ATOM 744 O O . GLU A 1 92 ? -10.633 -10.537 -10.181 1.00 88.12 92 GLU A O 1
ATOM 749 N N . PHE A 1 93 ? -11.786 -10.031 -12.038 1.00 85.81 93 PHE A N 1
ATOM 750 C CA . PHE A 1 93 ? -11.944 -8.631 -11.693 1.00 85.81 93 PHE A CA 1
ATOM 751 C C . PHE A 1 93 ? -12.938 -8.451 -10.528 1.00 85.81 93 PHE A C 1
ATOM 753 O O . PHE A 1 93 ? -14.135 -8.691 -10.687 1.00 85.81 93 PHE A O 1
ATOM 760 N N . ASP A 1 94 ? -12.458 -7.969 -9.376 1.00 85.12 94 ASP A N 1
ATOM 761 C CA . ASP A 1 94 ? -13.281 -7.518 -8.247 1.00 85.12 94 ASP A CA 1
ATOM 762 C C . ASP A 1 94 ? -13.260 -5.977 -8.142 1.00 85.12 94 ASP A C 1
ATOM 764 O O . ASP A 1 94 ? -12.200 -5.411 -7.867 1.00 85.12 94 ASP A O 1
ATOM 768 N N . PRO A 1 95 ? -14.401 -5.272 -8.286 1.00 85.56 95 PRO A N 1
ATOM 769 C CA . PRO A 1 95 ? -14.482 -3.814 -8.134 1.00 85.56 95 PRO A CA 1
ATOM 770 C C . PRO A 1 95 ? -14.033 -3.267 -6.768 1.00 85.56 95 PRO A C 1
ATOM 772 O O . PRO A 1 95 ? -13.747 -2.075 -6.655 1.00 85.56 95 PRO A O 1
ATOM 775 N N . ASN A 1 96 ? -14.011 -4.094 -5.716 1.00 83.69 96 ASN A N 1
ATOM 776 C CA . ASN A 1 96 ? -13.532 -3.685 -4.392 1.00 83.69 96 ASN A CA 1
ATOM 777 C C . ASN A 1 96 ? -12.001 -3.615 -4.322 1.00 83.69 96 ASN A C 1
ATOM 779 O O . ASN A 1 96 ? -11.463 -2.883 -3.492 1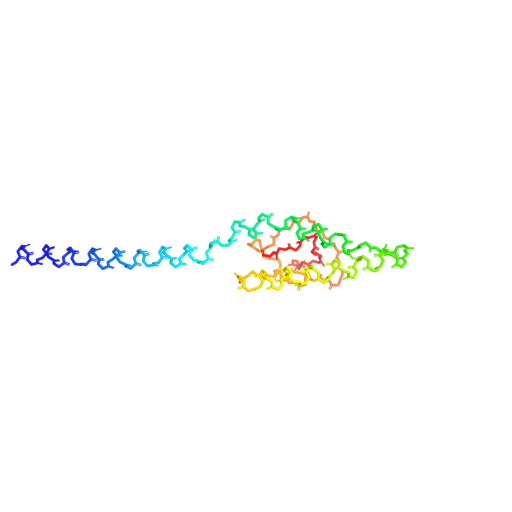.00 83.69 96 ASN A O 1
ATOM 783 N N . LEU A 1 97 ? -11.308 -4.376 -5.173 1.00 81.12 97 LEU A N 1
ATOM 784 C CA . LEU A 1 97 ? -9.848 -4.503 -5.178 1.00 81.12 97 LEU A CA 1
ATOM 785 C C . LEU A 1 97 ? -9.226 -3.802 -6.392 1.00 81.12 97 LEU A C 1
ATOM 787 O O . LEU A 1 97 ? -8.176 -3.166 -6.291 1.00 81.12 97 LEU A O 1
ATOM 791 N N . HIS A 1 98 ? -9.907 -3.858 -7.531 1.00 85.00 98 HIS A N 1
ATOM 792 C CA . HIS A 1 98 ? -9.408 -3.420 -8.824 1.00 85.00 98 HIS A CA 1
ATOM 793 C C . HIS A 1 98 ? -10.171 -2.202 -9.343 1.00 85.00 98 HIS A C 1
ATOM 795 O O . HIS A 1 98 ? -11.369 -2.029 -9.125 1.00 85.00 98 HIS A O 1
ATOM 801 N N . GLN A 1 99 ? -9.468 -1.362 -10.098 1.00 83.62 99 GLN A N 1
ATOM 802 C CA . GLN A 1 99 ? -10.062 -0.252 -10.831 1.00 83.62 99 GLN A CA 1
ATOM 803 C C . GLN A 1 99 ? -9.926 -0.524 -12.329 1.00 83.62 99 GLN A C 1
ATOM 805 O O . GLN A 1 99 ? -8.822 -0.498 -12.863 1.00 83.62 99 GLN A O 1
ATOM 810 N N . ALA A 1 100 ? -11.045 -0.784 -13.009 1.00 84.31 100 ALA A N 1
ATOM 811 C CA . ALA A 1 100 ? -11.045 -0.976 -14.456 1.00 84.31 100 ALA A CA 1
ATOM 812 C C . ALA A 1 100 ? -10.762 0.355 -15.165 1.00 84.31 100 ALA A C 1
ATOM 814 O O . ALA A 1 100 ? -11.460 1.345 -14.939 1.00 84.31 100 ALA A O 1
ATOM 815 N N . VAL A 1 101 ? -9.745 0.367 -16.028 1.00 85.75 101 VAL A N 1
ATOM 816 C CA . VAL A 1 101 ? -9.349 1.549 -16.814 1.00 85.75 101 VAL A CA 1
ATOM 817 C C . VAL A 1 101 ? -9.625 1.341 -18.304 1.00 85.75 101 VAL A C 1
ATOM 819 O O . VAL A 1 101 ? -10.036 2.281 -18.982 1.00 85.75 101 VAL A O 1
ATOM 822 N N . MET A 1 102 ? -9.436 0.119 -18.815 1.00 84.12 102 MET A N 1
ATOM 823 C CA . MET A 1 102 ? -9.623 -0.242 -20.224 1.00 84.12 102 MET A CA 1
ATOM 824 C C . MET A 1 102 ? -10.191 -1.659 -20.353 1.00 84.12 102 MET A C 1
ATOM 826 O O . MET A 1 102 ? -10.016 -2.485 -19.460 1.00 84.12 102 MET A O 1
ATOM 830 N N . GLN A 1 103 ? -10.868 -1.928 -21.470 1.00 84.94 103 GLN A N 1
ATOM 831 C CA . GLN A 1 103 ? -11.260 -3.273 -21.891 1.00 84.94 103 GLN A CA 1
ATOM 832 C C . GLN A 1 103 ? -10.435 -3.649 -23.119 1.00 84.94 103 GLN A C 1
ATOM 834 O O . GLN A 1 103 ? -10.258 -2.821 -24.014 1.00 84.94 103 GLN A O 1
ATOM 839 N N . VAL A 1 104 ? -9.932 -4.879 -23.145 1.00 82.25 104 VAL A N 1
ATOM 840 C CA . VAL A 1 104 ? -9.128 -5.425 -24.241 1.00 82.25 104 VAL A CA 1
ATOM 841 C C . VAL A 1 104 ? -9.746 -6.757 -24.648 1.00 82.25 104 VAL A C 1
ATOM 843 O O . VAL A 1 104 ? -10.132 -7.544 -23.786 1.00 82.25 104 VAL A O 1
ATOM 846 N N . GLU A 1 105 ? -9.866 -6.988 -25.952 1.00 78.19 105 GLU A N 1
ATOM 847 C CA . GLU A 1 105 ? -10.192 -8.307 -26.493 1.00 78.19 105 GLU A CA 1
ATOM 848 C C . GLU A 1 105 ? -8.884 -9.089 -26.657 1.00 78.19 105 GLU A C 1
ATOM 850 O O . GLU A 1 105 ? -8.040 -8.720 -27.474 1.00 78.19 105 GLU A O 1
ATOM 855 N N . ASP A 1 106 ? -8.703 -10.141 -25.861 1.00 79.25 106 ASP A N 1
ATOM 856 C CA . ASP A 1 106 ? -7.554 -11.046 -25.935 1.00 79.25 106 ASP A CA 1
ATOM 857 C C . ASP A 1 106 ? -8.059 -12.492 -25.899 1.00 79.25 106 ASP A C 1
ATOM 859 O O . ASP A 1 106 ? -8.767 -12.887 -24.976 1.00 79.25 106 ASP A O 1
ATOM 863 N N . GLU A 1 107 ? -7.707 -13.286 -26.911 1.00 78.88 107 GLU A N 1
ATOM 864 C CA . GLU A 1 107 ? -8.119 -14.692 -27.021 1.00 78.88 107 GLU A CA 1
ATOM 865 C C . GLU A 1 107 ? -7.474 -15.588 -25.948 1.00 78.88 107 GLU A C 1
ATOM 867 O O . GLU A 1 107 ? -7.928 -16.711 -25.732 1.00 78.88 107 GLU A O 1
ATOM 872 N N . ASN A 1 108 ? -6.422 -15.111 -25.272 1.00 80.06 108 ASN A N 1
ATOM 873 C CA . ASN A 1 108 ? -5.723 -15.855 -24.224 1.00 80.06 108 ASN A CA 1
ATOM 874 C C . ASN A 1 108 ? -6.379 -15.734 -22.840 1.00 80.06 108 ASN A C 1
ATOM 876 O O . ASN A 1 108 ? -5.991 -16.471 -21.931 1.00 80.06 108 ASN A O 1
ATOM 880 N N . TYR A 1 109 ? -7.337 -14.819 -22.662 1.00 75.44 109 TYR A N 1
ATOM 881 C CA . TYR A 1 109 ? -7.966 -14.546 -21.371 1.00 75.44 109 TYR A CA 1
ATOM 882 C C . TYR A 1 109 ? -9.487 -14.681 -21.442 1.00 75.44 109 TYR A C 1
ATOM 884 O O . TYR A 1 109 ? -10.139 -14.197 -22.364 1.00 75.44 109 TYR A O 1
ATOM 892 N N . ASP A 1 110 ? -10.064 -15.317 -20.422 1.00 79.00 110 ASP A N 1
ATOM 893 C CA . ASP A 1 110 ? -11.514 -15.393 -20.273 1.00 79.00 110 ASP A CA 1
ATOM 894 C C . ASP A 1 110 ? -12.120 -14.006 -19.991 1.00 79.00 110 ASP A C 1
ATOM 896 O O . ASP A 1 110 ? -11.478 -13.093 -19.460 1.00 79.00 110 ASP A O 1
ATOM 900 N N . SER A 1 111 ? -13.407 -13.850 -20.313 1.00 80.75 111 SER A N 1
ATOM 901 C CA . SER A 1 111 ? -14.156 -12.633 -19.993 1.00 80.75 111 SER A CA 1
ATOM 902 C C . SER A 1 111 ? -14.098 -12.336 -18.490 1.00 80.75 111 SER A C 1
ATOM 904 O O . SER A 1 111 ? -14.310 -13.226 -17.671 1.00 80.75 111 SER A O 1
ATOM 906 N N . ASN A 1 112 ? -13.931 -11.057 -18.135 1.00 83.12 112 ASN A N 1
ATOM 907 C CA . ASN A 1 112 ? -13.873 -10.560 -16.751 1.00 83.12 112 ASN A CA 1
ATOM 908 C C . ASN A 1 112 ? -12.591 -10.932 -15.966 1.00 83.12 112 ASN A C 1
ATOM 910 O O . AS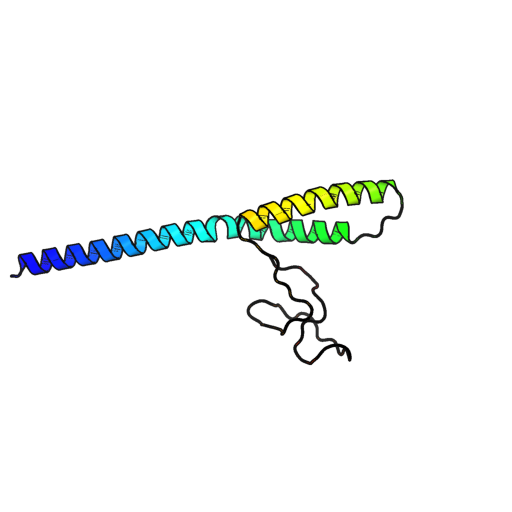N A 1 112 ? -12.593 -10.915 -14.732 1.00 83.12 112 ASN A O 1
ATOM 914 N N . ILE A 1 113 ? -11.492 -11.218 -16.669 1.00 86.75 113 ILE A N 1
ATOM 915 C CA . ILE A 1 113 ? -10.148 -11.378 -16.094 1.00 86.75 113 ILE A CA 1
ATOM 916 C C . ILE A 1 113 ? -9.332 -10.089 -16.261 1.00 86.75 113 ILE A C 1
ATOM 918 O O . ILE A 1 113 ? -9.437 -9.391 -17.270 1.00 86.75 113 ILE A O 1
ATOM 922 N N . VAL A 1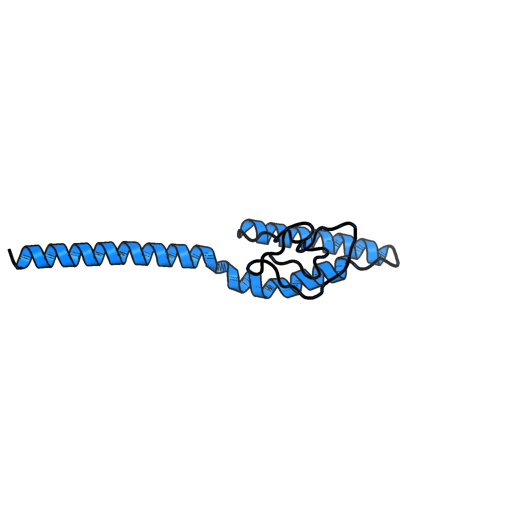 114 ? -8.505 -9.759 -15.266 1.00 84.19 114 VAL A N 1
ATOM 923 C CA . VAL A 1 114 ? -7.538 -8.658 -15.371 1.00 84.19 114 VAL A CA 1
ATOM 924 C C . VAL A 1 114 ? -6.389 -9.083 -16.289 1.00 84.19 114 VAL A C 1
ATOM 926 O O . VAL A 1 114 ? -5.619 -9.982 -15.953 1.00 84.19 114 VAL A O 1
ATOM 929 N N . VAL A 1 115 ? -6.266 -8.422 -17.439 1.00 82.50 115 VAL A N 1
ATOM 930 C CA . VAL A 1 115 ? -5.261 -8.744 -18.470 1.00 82.50 115 VAL A CA 1
ATOM 931 C C . VAL A 1 115 ? -3.903 -8.108 -18.164 1.00 82.50 115 VAL A C 1
ATOM 933 O O . VAL A 1 115 ? -2.867 -8.743 -18.329 1.00 82.50 115 VAL A O 1
ATOM 936 N N . GLU A 1 116 ? -3.895 -6.871 -17.668 1.00 82.25 116 GLU A N 1
ATOM 937 C CA . GLU A 1 116 ? -2.676 -6.118 -17.366 1.00 82.25 116 GLU A CA 1
ATOM 938 C C . GLU A 1 116 ? -2.887 -5.221 -16.140 1.00 82.25 116 GLU A C 1
ATOM 940 O O . GLU A 1 116 ? -3.978 -4.688 -15.916 1.00 82.25 116 GLU A O 1
ATOM 945 N N . GLU A 1 117 ? -1.832 -5.044 -15.345 1.00 81.19 117 GLU A N 1
ATOM 946 C CA . GLU A 1 117 ? -1.795 -4.127 -14.209 1.00 81.19 117 GLU A CA 1
ATOM 947 C C . GLU A 1 117 ? -0.983 -2.881 -14.577 1.00 81.19 117 GLU A C 1
ATOM 949 O O . GLU A 1 117 ? 0.234 -2.933 -14.727 1.00 81.19 117 GLU A O 1
ATOM 954 N N . LEU A 1 118 ? -1.670 -1.743 -14.713 1.00 78.56 118 LEU A N 1
ATOM 955 C CA . LEU A 1 118 ? -1.044 -0.464 -15.077 1.00 78.56 118 LEU A CA 1
ATOM 956 C C . LEU A 1 118 ? -0.373 0.243 -13.890 1.00 78.56 118 LEU A C 1
ATOM 958 O O . LEU A 1 118 ? 0.489 1.100 -14.082 1.00 78.56 118 LEU A O 1
ATOM 962 N N . GLN A 1 119 ? -0.815 -0.064 -12.672 1.00 75.62 119 GLN A N 1
ATOM 963 C CA . GLN A 1 119 ? -0.302 0.501 -11.429 1.00 75.62 119 GLN A CA 1
ATOM 964 C C . GLN A 1 119 ? -0.533 -0.508 -10.310 1.00 75.62 119 GLN A C 1
ATOM 966 O O . GLN A 1 119 ? -1.676 -0.923 -10.096 1.00 75.62 119 GLN A O 1
ATOM 971 N N . LYS A 1 120 ? 0.532 -0.861 -9.586 1.00 71.94 120 LYS A N 1
ATOM 972 C CA . LYS A 1 120 ? 0.417 -1.766 -8.447 1.00 71.94 120 LYS A CA 1
ATOM 973 C C . LYS A 1 120 ? -0.335 -1.114 -7.308 1.00 71.94 120 LYS A C 1
ATOM 975 O O . LYS A 1 120 ? -0.007 -0.009 -6.880 1.00 71.94 120 LYS A O 1
ATOM 980 N N . ARG A 1 121 ? -1.331 -1.823 -6.781 1.00 66.50 121 ARG A N 1
ATOM 981 C CA . ARG A 1 121 ? -1.935 -1.463 -5.496 1.00 66.50 121 ARG A CA 1
ATOM 982 C C . ARG A 1 121 ? -1.30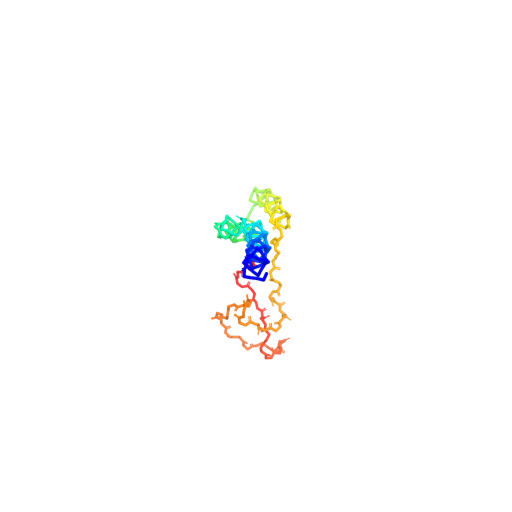3 -2.285 -4.384 1.00 66.50 121 ARG A C 1
ATOM 984 O O . ARG A 1 121 ? -1.271 -3.509 -4.456 1.00 66.50 121 ARG A O 1
ATOM 991 N N . LEU A 1 122 ? -0.798 -1.574 -3.382 1.00 61.03 122 LEU A N 1
ATOM 992 C CA . LEU A 1 122 ? -0.333 -2.085 -2.093 1.00 61.03 122 LEU A CA 1
ATOM 993 C C . LEU A 1 122 ? -1.424 -1.900 -1.029 1.00 61.03 122 LEU A C 1
ATOM 995 O O . LEU A 1 122 ? -2.231 -0.951 -1.180 1.00 61.03 122 LEU A O 1
#

Nearest PDB structures (foldseek):
  3etx-assembly2_B  TM=4.459E-01  e=2.976E+00  Fusobacterium nucleatum
  6dkm-assembly2_D  TM=4.358E-01  e=9.301E+00  synthetic construct

Sequence (122 aa):
MKKENKILRVQADFENYKRRARTEVETVQKYRSQHVVSDLLPALDNFERALGIDPDNEQTKSLLEGMQMVYRQLVEALKNEGVEPIEAVGKEFDPNLHQAVMQVEDENYDSNIVVEELQKRL

Solvent-accessible surface area (backbone atoms only — not comparable to full-atom values): 7464 Å² total; per-residue (Å²): 108,78,65,58,53,52,51,54,49,53,49,51,53,49,53,52,48,54,53,49,55,50,52,51,52,53,48,49,64,73,51,63,56,52,64,62,51,61,69,43,45,66,56,52,54,50,49,51,58,60,62,70,54,82,60,90,46,72,68,52,42,56,49,46,54,54,50,52,54,53,50,52,52,52,55,51,54,39,42,75,74,72,43,58,71,61,84,50,59,77,30,74,68,45,80,92,84,46,82,90,85,78,89,80,94,52,96,91,56,66,90,66,46,31,83,71,74,94,68,89,49,100

Radius of gyration: 24.29 Å; Cα contacts (8 Å, |Δi|>4): 55; chains: 1; bounding box: 60×25×72 Å

Organism: Bacillus safensis (NCBI:txid561879)

InterPro domains:
  IPR000740 GrpE nucleotide exchange factor [MF_01151] (2-121)
  IPR000740 GrpE nucleotide exchange factor [PF01025] (4-120)
  IPR000740 GrpE nucleotide exchange factor [PR00773] (8-24)
  IPR000740 GrpE nucleotide exchange factor [PR00773] (36-51)
  IPR000740 GrpE nucleotide exchange factor [PR00773] (90-105)
  IPR000740 GrpE nucleotide exchange factor [PTHR21237] (4-120)
  IPR000740 GrpE nucleotide exchange factor [cd00446] (4-120)
  IPR009012 GrpE nucleotide exchange factor, head [G3DSA:2.30.22.10] (82-120)
  IPR009012 GrpE nucleotide exchange factor, head [SSF51064] (83-120)
  IPR013805 GrpE nucleotide exchange factor, coiled-coil [G3DSA:3.90.20.20] (1-80)
  IPR013805 GrpE nucleotide exchange factor, coiled-coil [SSF58014] (4-82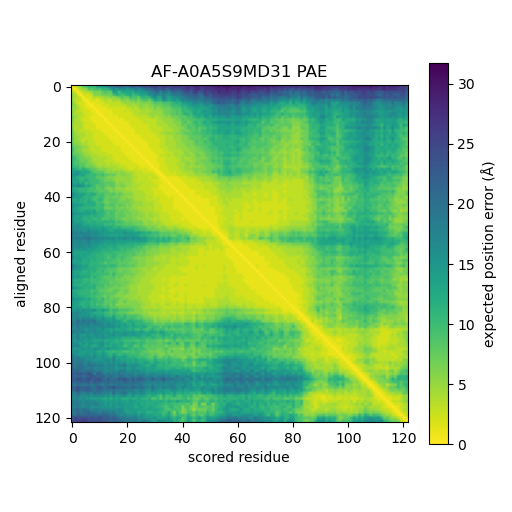)

pLDDT: mean 86.89, std 7.15, range [60.94, 96.88]

Secondary structure (DSSP, 8-state):
-HHHHHHHHHHHHHHHHHHHHHHHHHHHHHHTTHHHHHHHHHHHHHHHHHHTSPPSSHHHHHHHHHHHHHHHHHHHHHHHTT------TTSB--TTT---------TTS-TTB----SS---

Mean predicted aligned error: 8.74 Å

Foldseek 3Di:
DVVVVVVVVVVVVVVVVVVVVVVVVVVCLLCVCVVVVVVCQVVLQVLVVLLPDDDPDPVSVVVSVVSVVVSVVVQVVCVVSVADWDPQAQDADDPVRDDDDDDDDDPVHDPRGHHDDPGIDD